Protein AF-A0A954MH70-F1 (afdb_monomer)

Sequence (125 aa):
MRRIAILAACTLICCGIGDPGVLAQDEAPSATAKETEARRGPLPFYYGKLGMSDEQREAAYDVMDAYDTKIEALKQQMKALMQEREEKLKATLTPGQKLRLQELLEAARKKAGASKEAGSTDEAN

Mean predicted aligned error: 16.29 Å

Structure (mmCIF, N/CA/C/O backbone):
data_AF-A0A954MH70-F1
#
_entry.id   AF-A0A954MH70-F1
#
loop_
_atom_site.group_PDB
_atom_site.id
_atom_site.type_symbol
_atom_site.label_atom_id
_atom_site.label_alt_id
_atom_site.label_comp_id
_atom_site.label_asym_id
_atom_site.label_entity_id
_atom_site.label_seq_id
_atom_site.pdbx_PDB_ins_code
_atom_site.Cartn_x
_atom_site.Cartn_y
_atom_site.Cartn_z
_atom_site.occupancy
_atom_site.B_iso_or_equiv
_atom_site.auth_seq_id
_atom_site.auth_comp_id
_atom_site.auth_asym_id
_atom_site.auth_atom_id
_atom_site.pdbx_PDB_model_num
ATOM 1 N N . MET A 1 1 ? 22.060 36.211 -12.287 1.00 48.62 1 MET A N 1
ATOM 2 C CA . MET A 1 1 ? 21.381 34.987 -11.809 1.00 48.62 1 MET A CA 1
ATOM 3 C C . MET A 1 1 ? 21.295 35.030 -10.289 1.00 48.62 1 MET A C 1
ATOM 5 O O . MET A 1 1 ? 22.300 35.344 -9.667 1.00 48.62 1 MET A O 1
ATOM 9 N N . ARG A 1 2 ? 20.109 34.692 -9.753 1.00 60.38 2 ARG A N 1
ATOM 10 C CA . ARG A 1 2 ? 19.669 34.634 -8.336 1.00 60.38 2 ARG A CA 1
ATOM 11 C C . ARG A 1 2 ? 19.570 35.964 -7.555 1.00 60.38 2 ARG A C 1
ATOM 13 O O . ARG A 1 2 ? 20.596 36.589 -7.317 1.00 60.38 2 ARG A O 1
ATOM 20 N N . ARG A 1 3 ? 18.336 36.265 -7.081 1.00 43.62 3 ARG A N 1
ATOM 21 C CA . ARG A 1 3 ? 17.870 36.974 -5.841 1.00 43.62 3 ARG A CA 1
ATOM 22 C C . ARG A 1 3 ? 16.605 37.817 -6.144 1.00 43.62 3 ARG A C 1
ATOM 24 O O . ARG A 1 3 ? 16.673 38.691 -6.991 1.00 43.62 3 ARG A O 1
ATOM 31 N N . ILE A 1 4 ? 15.404 37.355 -5.765 1.00 55.31 4 ILE A N 1
ATOM 32 C CA . ILE A 1 4 ? 14.598 37.720 -4.566 1.00 55.31 4 ILE A CA 1
ATOM 33 C C . ILE A 1 4 ? 14.172 39.205 -4.525 1.00 55.31 4 ILE A C 1
ATOM 35 O O . ILE A 1 4 ? 15.026 40.056 -4.320 1.00 55.31 4 ILE A O 1
ATOM 39 N N . ALA A 1 5 ? 12.858 39.464 -4.621 1.00 44.53 5 ALA A N 1
ATOM 40 C CA . ALA A 1 5 ? 12.096 40.604 -4.057 1.00 44.53 5 ALA A CA 1
ATOM 41 C C . ALA A 1 5 ? 10.596 40.325 -4.342 1.00 44.53 5 ALA A C 1
ATOM 43 O O . ALA A 1 5 ? 10.250 40.105 -5.496 1.00 44.53 5 ALA A O 1
ATOM 44 N N . ILE A 1 6 ? 9.702 40.005 -3.398 1.00 45.75 6 ILE A N 1
ATOM 45 C CA . ILE A 1 6 ? 9.121 40.778 -2.281 1.00 45.75 6 ILE A CA 1
ATOM 46 C C . ILE A 1 6 ? 8.363 42.046 -2.726 1.00 45.75 6 ILE A C 1
ATOM 48 O O . ILE A 1 6 ? 8.981 43.007 -3.160 1.00 45.75 6 ILE A O 1
ATOM 52 N N . LEU A 1 7 ? 7.038 41.984 -2.503 1.00 43.91 7 LEU A N 1
ATOM 53 C CA . LEU A 1 7 ? 6.029 43.033 -2.256 1.00 43.91 7 LEU A CA 1
ATOM 54 C C . LEU A 1 7 ? 5.928 44.249 -3.196 1.00 43.91 7 LEU A C 1
ATOM 56 O O . LEU A 1 7 ? 6.831 45.072 -3.250 1.00 43.91 7 LEU A O 1
ATOM 60 N N . ALA A 1 8 ? 4.711 44.492 -3.699 1.00 47.00 8 ALA A N 1
ATOM 61 C CA . ALA A 1 8 ? 4.104 45.829 -3.677 1.00 47.00 8 ALA A CA 1
ATOM 62 C C . ALA A 1 8 ? 2.579 45.736 -3.864 1.00 47.00 8 ALA A C 1
ATOM 64 O O . ALA A 1 8 ? 2.078 45.481 -4.956 1.00 47.00 8 ALA A O 1
ATOM 65 N N . ALA A 1 9 ? 1.849 45.943 -2.771 1.00 47.94 9 ALA A N 1
ATOM 66 C CA . ALA A 1 9 ? 0.447 46.324 -2.794 1.00 47.94 9 ALA A CA 1
ATOM 67 C C . ALA A 1 9 ? 0.338 47.798 -3.223 1.00 47.94 9 ALA A C 1
ATOM 69 O O . ALA A 1 9 ? 1.048 48.639 -2.674 1.00 47.94 9 ALA A O 1
ATOM 70 N N . CYS A 1 10 ? -0.570 48.116 -4.148 1.00 40.78 10 CYS A N 1
ATOM 71 C CA . CYS A 1 10 ? -1.037 49.481 -4.388 1.00 40.78 10 CYS A CA 1
ATOM 72 C C . CYS A 1 10 ? -2.555 49.509 -4.227 1.00 40.78 10 CYS A C 1
ATOM 74 O O . CYS A 1 10 ? -3.307 48.936 -5.012 1.00 40.78 10 CYS A O 1
ATOM 76 N N . THR A 1 11 ? -2.969 50.157 -3.151 1.00 41.44 11 THR A N 1
ATOM 77 C CA . THR A 1 11 ? -4.333 50.463 -2.753 1.00 41.44 11 THR A CA 1
ATOM 78 C C . THR A 1 11 ? -4.841 51.758 -3.395 1.00 41.44 11 THR A C 1
ATOM 80 O O . THR A 1 11 ? -4.106 52.735 -3.490 1.00 41.44 11 THR A O 1
ATOM 83 N N . LEU A 1 12 ? -6.161 51.761 -3.620 1.00 47.84 12 LEU A N 1
ATOM 84 C CA . LEU A 1 12 ? -7.125 52.854 -3.402 1.00 47.84 12 LEU A CA 1
ATOM 85 C C . LEU A 1 12 ? -7.389 53.937 -4.475 1.00 47.84 12 LEU A C 1
ATOM 87 O O . LEU A 1 12 ? -6.471 54.501 -5.056 1.00 47.84 12 LEU A O 1
ATOM 91 N N . ILE A 1 13 ? -8.693 54.299 -4.521 1.00 53.12 13 ILE A N 1
ATOM 92 C CA . ILE A 1 13 ? -9.388 55.536 -4.978 1.00 53.12 13 ILE A CA 1
ATOM 93 C C . ILE A 1 13 ? -10.262 55.332 -6.233 1.00 53.12 13 ILE A C 1
ATOM 95 O O . ILE A 1 13 ? -9.751 54.904 -7.256 1.00 53.12 13 ILE A O 1
ATOM 99 N N . CYS A 1 14 ? -11.531 55.752 -6.340 1.00 35.72 14 CYS A N 1
ATOM 100 C CA . CYS A 1 14 ? -12.708 55.940 -5.471 1.00 35.72 14 CYS A CA 1
ATOM 101 C C . CYS A 1 14 ? -13.861 56.412 -6.402 1.00 35.72 14 CYS A C 1
ATOM 103 O O . CYS A 1 14 ? -13.607 57.153 -7.346 1.00 35.72 14 CYS A O 1
ATOM 105 N N . CYS A 1 15 ? -15.104 56.074 -6.035 1.00 40.84 15 CYS A N 1
ATOM 106 C CA . CYS A 1 15 ? -16.368 56.800 -6.288 1.00 40.84 15 CYS A CA 1
ATOM 107 C C . CYS A 1 15 ? -17.048 56.838 -7.682 1.00 40.84 15 CYS A C 1
ATOM 109 O O . CYS A 1 15 ? -16.655 57.573 -8.580 1.00 40.84 15 CYS A O 1
ATOM 111 N N . GLY A 1 16 ? -18.239 56.223 -7.726 1.00 39.88 16 GLY A N 1
ATOM 112 C CA . GLY A 1 16 ? -19.472 56.717 -8.371 1.00 39.88 16 GLY A CA 1
ATOM 113 C C . GLY A 1 16 ? -20.663 55.999 -7.703 1.00 39.88 16 GLY A C 1
ATOM 114 O O . GLY A 1 16 ? -20.698 54.776 -7.737 1.00 39.88 16 GLY A O 1
ATOM 115 N N . ILE A 1 17 ? -21.424 56.624 -6.786 1.00 52.72 17 ILE A N 1
ATOM 116 C CA . ILE A 1 17 ? -22.740 57.284 -7.003 1.00 52.72 17 ILE A CA 1
ATOM 117 C C . ILE A 1 17 ? -23.617 56.448 -7.958 1.00 52.72 17 ILE A C 1
ATOM 119 O O . ILE A 1 17 ? -23.252 56.332 -9.117 1.00 52.72 17 ILE A O 1
ATOM 123 N N . GLY A 1 18 ? -24.763 55.851 -7.630 1.00 41.03 18 GLY A N 1
ATOM 124 C CA . GLY A 1 18 ? -25.661 55.845 -6.476 1.00 41.03 18 GLY A CA 1
ATOM 125 C C . GLY A 1 18 ? -27.067 55.541 -7.025 1.00 41.03 18 GLY A C 1
ATOM 126 O O . GLY A 1 18 ? -27.457 56.184 -7.988 1.00 41.03 18 GLY A O 1
ATOM 127 N N . ASP A 1 19 ? -27.809 54.594 -6.443 1.00 43.81 19 ASP A N 1
ATOM 128 C CA . ASP A 1 19 ? -29.257 54.435 -6.670 1.00 43.81 19 ASP A CA 1
ATOM 129 C C . ASP A 1 19 ? -29.917 53.829 -5.412 1.00 43.81 19 ASP A C 1
ATOM 131 O O . ASP A 1 19 ? -29.509 52.748 -4.971 1.00 43.81 19 ASP A O 1
ATOM 135 N N . PRO A 1 20 ? -30.901 54.507 -4.787 1.00 53.41 20 PRO A N 1
ATOM 136 C CA . PRO A 1 20 ? -31.677 53.982 -3.673 1.00 53.41 20 PRO A CA 1
ATOM 137 C C . PRO A 1 20 ? -32.978 53.365 -4.207 1.00 53.41 20 PRO A C 1
ATOM 139 O O . PRO A 1 20 ? -33.895 54.074 -4.613 1.00 53.41 20 PRO A O 1
ATOM 142 N N . GLY A 1 21 ? -33.078 52.036 -4.199 1.00 41.00 21 GLY A N 1
ATOM 143 C CA . GLY A 1 21 ? -34.232 51.327 -4.754 1.00 41.00 21 GLY A CA 1
ATOM 144 C C . GLY A 1 21 ? -34.517 50.018 -4.034 1.00 41.00 21 GLY A C 1
ATOM 145 O O . GLY A 1 21 ? -33.989 48.975 -4.391 1.00 41.00 21 GLY A O 1
ATOM 146 N N . VAL A 1 22 ? -35.353 50.121 -3.003 1.00 47.81 22 VAL A N 1
ATOM 147 C CA . VAL A 1 22 ? -36.247 49.097 -2.439 1.00 47.81 22 VAL A CA 1
ATOM 148 C C . VAL A 1 22 ? -36.531 47.904 -3.376 1.00 47.81 22 VAL A C 1
ATOM 150 O O . VAL A 1 22 ? -37.075 48.099 -4.457 1.00 47.81 22 VAL A O 1
ATOM 153 N N . LEU A 1 23 ? -36.215 46.679 -2.925 1.00 39.53 23 LEU A N 1
ATOM 154 C CA . LEU A 1 23 ? -37.107 45.504 -2.803 1.00 39.53 23 LEU A CA 1
ATOM 155 C C . LEU A 1 23 ? -36.305 44.208 -2.561 1.00 39.53 23 LEU A C 1
ATOM 157 O O . LEU A 1 23 ? -35.211 44.032 -3.079 1.00 39.53 23 LEU A O 1
ATOM 161 N N . ALA A 1 24 ? -36.943 43.290 -1.831 1.00 41.72 24 ALA A N 1
ATOM 162 C CA . ALA A 1 24 ? -36.633 41.863 -1.726 1.00 41.72 24 ALA A CA 1
ATOM 163 C C . ALA A 1 24 ? -35.381 41.476 -0.918 1.00 41.72 24 ALA A C 1
ATOM 165 O O . ALA A 1 24 ? -34.319 41.138 -1.433 1.00 41.72 24 ALA A O 1
ATOM 166 N N . GLN A 1 25 ? -35.594 41.409 0.395 1.00 43.78 25 GLN A N 1
ATOM 167 C CA . GLN A 1 25 ? -34.991 40.390 1.245 1.00 43.78 25 GLN A CA 1
ATOM 168 C C . GLN A 1 25 ? -35.501 39.020 0.757 1.00 43.78 25 GLN A C 1
ATOM 170 O O . GLN A 1 25 ? -36.514 38.522 1.237 1.00 43.78 25 GLN A O 1
ATOM 175 N N . ASP A 1 26 ? -34.853 38.469 -0.269 1.00 38.97 26 ASP A N 1
ATOM 176 C CA . ASP A 1 26 ? -35.000 37.062 -0.626 1.00 38.97 26 ASP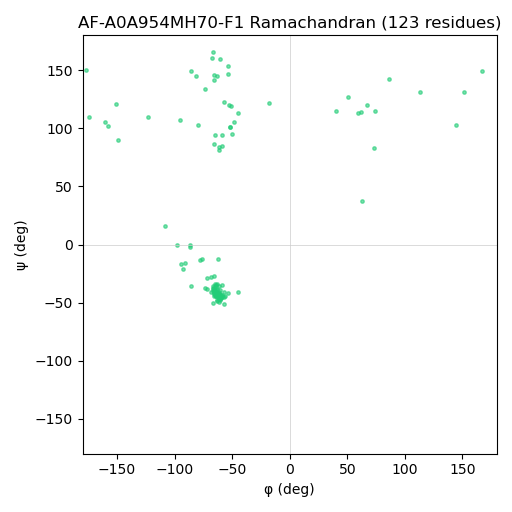 A CA 1
ATOM 177 C C . ASP A 1 26 ? -34.114 36.295 0.358 1.00 38.97 26 ASP A C 1
ATOM 179 O O . ASP A 1 26 ? -32.881 36.358 0.301 1.00 38.97 26 ASP A O 1
ATOM 183 N N . GLU A 1 27 ? -34.754 35.678 1.354 1.00 45.69 27 GLU A N 1
ATOM 184 C CA . GLU A 1 27 ? -34.141 34.607 2.123 1.00 45.69 27 GLU A CA 1
ATOM 185 C C . GLU A 1 27 ? -33.617 33.581 1.124 1.00 45.69 27 GLU A C 1
ATOM 187 O O . GLU A 1 27 ? -34.371 32.772 0.584 1.00 45.69 27 GLU A O 1
ATOM 192 N N . ALA A 1 28 ? -32.305 33.618 0.885 1.00 40.59 28 ALA A N 1
ATOM 193 C CA . ALA A 1 28 ? -31.618 32.506 0.270 1.00 40.59 28 ALA A CA 1
ATOM 194 C C . ALA A 1 28 ? -32.009 31.263 1.082 1.00 40.59 28 ALA A C 1
ATOM 196 O O . ALA A 1 28 ? -31.764 31.240 2.296 1.00 40.59 28 ALA A O 1
ATOM 197 N N . PRO A 1 29 ? -32.654 30.261 0.461 1.00 40.19 29 PRO A N 1
ATOM 198 C CA . PRO A 1 29 ? -33.077 29.081 1.177 1.00 40.19 29 PRO A CA 1
ATOM 199 C C . PRO A 1 29 ? -31.828 28.493 1.813 1.00 40.19 29 PRO A C 1
ATOM 201 O O . PRO A 1 29 ? -30.844 28.211 1.124 1.00 40.19 29 PRO A O 1
ATOM 204 N N . SER A 1 30 ? -31.876 28.363 3.140 1.00 41.72 30 SER A N 1
ATOM 205 C CA . SER A 1 30 ? -30.968 27.534 3.914 1.00 41.72 30 SER A CA 1
ATOM 206 C C . SER A 1 30 ? -30.963 26.170 3.243 1.00 41.72 30 SER A C 1
ATOM 208 O O . SER A 1 30 ? -31.859 25.347 3.443 1.00 41.72 30 SER A O 1
ATOM 210 N N . ALA A 1 31 ? -29.985 25.971 2.361 1.00 40.31 31 ALA A N 1
ATOM 211 C CA . ALA A 1 31 ? -29.655 24.688 1.805 1.00 40.31 31 ALA A CA 1
ATOM 212 C C . ALA A 1 31 ? -29.152 23.890 2.998 1.00 40.31 31 ALA A C 1
ATOM 214 O O . ALA A 1 31 ? -27.965 23.863 3.314 1.00 40.31 31 ALA A O 1
ATOM 215 N N . THR A 1 32 ? -30.100 23.265 3.693 1.00 43.59 32 THR A N 1
ATOM 216 C CA . THR A 1 32 ? -29.848 22.087 4.495 1.00 43.59 32 THR A CA 1
ATOM 217 C C . THR A 1 32 ? -29.363 21.057 3.487 1.00 43.59 32 THR A C 1
ATOM 219 O O . THR A 1 32 ? -30.135 20.274 2.933 1.00 43.59 32 THR A O 1
ATOM 222 N N . ALA A 1 33 ? -28.075 21.144 3.155 1.00 41.47 33 ALA A N 1
ATOM 223 C CA . ALA A 1 33 ? -27.350 20.076 2.526 1.00 41.47 33 ALA A CA 1
ATOM 224 C C . ALA A 1 33 ? -27.472 18.927 3.519 1.00 41.47 33 ALA A C 1
ATOM 226 O O . ALA A 1 33 ? -26.736 18.832 4.495 1.00 41.47 33 ALA A O 1
ATOM 227 N N . LYS A 1 34 ? -28.470 18.070 3.296 1.00 45.50 34 LYS A N 1
ATOM 228 C CA . LYS A 1 34 ? -28.340 16.664 3.630 1.00 45.50 34 LYS A CA 1
ATOM 229 C C . LYS A 1 34 ? -27.136 16.207 2.823 1.00 45.50 34 LYS A C 1
ATOM 231 O O . LYS A 1 34 ? -27.278 15.766 1.682 1.00 45.50 34 LYS A O 1
ATOM 236 N N . GLU A 1 35 ? -25.949 16.419 3.392 1.00 46.47 35 GLU A N 1
ATOM 237 C CA . GLU A 1 35 ? -24.778 15.641 3.052 1.00 46.47 35 GLU A CA 1
ATOM 238 C C . GLU A 1 35 ? -25.283 14.214 3.026 1.00 46.47 35 GLU A C 1
ATOM 240 O O . GLU A 1 35 ? -25.833 13.687 3.995 1.00 46.47 35 GLU A O 1
ATOM 245 N N . THR A 1 36 ? -25.267 13.653 1.828 1.00 45.00 36 THR A N 1
ATOM 246 C CA . THR A 1 36 ? -25.537 12.245 1.658 1.00 45.00 36 THR A CA 1
ATOM 247 C C . THR A 1 36 ? -24.371 11.603 2.374 1.00 45.00 36 THR A C 1
ATOM 249 O O . THR A 1 36 ? -23.288 11.572 1.796 1.00 45.00 36 THR A O 1
ATOM 252 N N . GLU A 1 37 ? -24.554 11.255 3.654 1.00 56.06 37 GLU A N 1
ATOM 253 C CA . GLU A 1 37 ? -23.521 10.638 4.475 1.00 56.06 37 GLU A CA 1
ATOM 254 C C . GLU A 1 37 ? -22.947 9.507 3.636 1.00 56.06 37 GLU A C 1
ATOM 256 O O . GLU A 1 37 ? -23.621 8.503 3.364 1.00 56.06 37 GLU A O 1
ATOM 261 N N . ALA A 1 38 ? -21.737 9.723 3.112 1.00 59.25 38 ALA A N 1
ATOM 262 C CA . ALA A 1 38 ? -21.004 8.681 2.434 1.00 59.25 38 ALA A CA 1
ATOM 263 C C . ALA A 1 38 ? -20.998 7.532 3.430 1.00 59.25 38 ALA A C 1
ATOM 265 O O . ALA A 1 38 ? -20.592 7.744 4.571 1.00 59.25 38 ALA A O 1
ATOM 266 N N . ARG A 1 39 ? -21.565 6.376 3.056 1.00 59.00 39 ARG A N 1
ATOM 267 C CA . ARG A 1 39 ? -21.712 5.240 3.974 1.00 59.00 39 ARG A CA 1
ATOM 268 C C . ARG A 1 39 ? -20.348 4.959 4.600 1.00 59.00 39 ARG A C 1
ATOM 270 O O . ARG A 1 39 ? -19.496 4.356 3.948 1.00 59.00 39 ARG A O 1
ATOM 277 N N . ARG A 1 40 ? -20.151 5.418 5.838 1.00 76.38 40 ARG A N 1
ATOM 278 C CA . ARG A 1 40 ? -18.908 5.224 6.575 1.00 76.38 40 ARG A CA 1
ATOM 279 C C . ARG A 1 40 ? -18.761 3.732 6.850 1.00 76.38 40 ARG A C 1
ATOM 281 O O . ARG A 1 40 ? -19.751 3.030 7.082 1.00 76.38 40 ARG A O 1
ATOM 288 N N . GLY A 1 41 ? -17.532 3.233 6.758 1.00 82.44 41 GLY A N 1
ATOM 289 C CA . GLY A 1 41 ? -17.230 1.849 7.110 1.00 82.44 41 GLY A CA 1
ATOM 290 C C . GLY A 1 41 ? -17.557 1.571 8.583 1.00 82.44 41 GLY A C 1
ATOM 291 O O . GLY A 1 41 ? -17.652 2.504 9.381 1.00 82.44 41 GLY A O 1
ATOM 292 N N . PRO A 1 42 ? -17.743 0.302 8.981 1.00 89.31 42 PRO A N 1
ATOM 293 C CA . PRO A 1 42 ? -17.936 -0.019 10.387 1.00 89.31 42 PRO A CA 1
ATOM 294 C C . PRO A 1 42 ? -16.681 0.343 11.190 1.00 89.31 42 PRO A C 1
ATOM 296 O O . PRO A 1 42 ? -15.558 0.153 10.718 1.00 89.31 42 PRO A O 1
ATOM 299 N N . LEU A 1 43 ? -16.870 0.794 12.433 1.00 91.06 43 LEU A N 1
ATOM 300 C CA . LEU A 1 43 ? -15.766 0.924 13.385 1.00 91.06 43 LEU A CA 1
ATOM 301 C C . LEU A 1 43 ? -15.003 -0.408 13.521 1.00 91.06 43 LEU A C 1
ATOM 303 O O . LEU A 1 43 ? -15.598 -1.482 13.361 1.00 91.06 43 LEU A O 1
ATOM 307 N N . PRO A 1 44 ? -13.708 -0.371 13.887 1.00 92.50 44 PRO A N 1
ATOM 308 C CA . PRO A 1 44 ? -12.938 -1.580 14.127 1.00 92.50 44 PRO A CA 1
ATOM 309 C C . PRO A 1 44 ? -13.625 -2.497 15.145 1.00 92.50 44 PRO A C 1
ATOM 311 O O . PRO A 1 44 ? -14.268 -2.041 16.090 1.00 92.50 44 PRO A O 1
ATOM 314 N N . PHE A 1 45 ? -13.453 -3.806 14.961 1.00 92.12 45 PHE A N 1
ATOM 315 C CA . PHE A 1 45 ? -14.303 -4.857 15.536 1.00 92.12 45 PHE A CA 1
ATOM 316 C C . PHE A 1 45 ? -14.675 -4.703 17.025 1.00 92.12 45 PHE A C 1
ATOM 318 O O . PHE A 1 45 ? -15.814 -4.967 17.411 1.00 92.12 45 PHE A O 1
ATOM 325 N N . TYR A 1 46 ? -13.738 -4.280 17.876 1.00 95.19 46 TYR A N 1
ATOM 326 C CA . TYR A 1 46 ? -13.981 -4.124 19.315 1.00 95.19 46 TYR A CA 1
ATOM 327 C C . TYR A 1 46 ? -14.382 -2.708 19.741 1.00 95.19 46 TYR A C 1
ATOM 329 O O . TYR A 1 46 ? -14.945 -2.552 20.821 1.00 95.19 46 TYR A O 1
ATOM 337 N N . TYR A 1 47 ? -14.154 -1.688 18.910 1.00 93.12 47 TYR A N 1
ATOM 338 C CA . TYR A 1 47 ? -14.421 -0.291 19.266 1.00 93.12 47 TYR A CA 1
ATOM 339 C C . TYR A 1 47 ? -15.916 -0.053 19.494 1.00 93.12 47 TYR A C 1
ATOM 341 O O . TYR A 1 47 ? -16.296 0.596 20.464 1.00 93.12 47 TYR A O 1
ATOM 349 N N . GLY A 1 48 ? -16.781 -0.687 18.696 1.00 87.62 48 GLY A N 1
ATOM 350 C CA . GLY A 1 48 ? -18.235 -0.609 18.878 1.00 87.62 48 GLY A CA 1
ATOM 351 C C . GLY A 1 48 ? -18.755 -1.170 20.211 1.00 87.62 48 GLY A C 1
ATOM 352 O O . GLY A 1 48 ? -19.905 -0.929 20.560 1.00 87.62 48 GLY A O 1
ATOM 353 N N . LYS A 1 49 ? -17.933 -1.903 20.976 1.00 93.00 49 LYS A N 1
ATOM 354 C CA . LYS A 1 49 ? -18.318 -2.511 22.262 1.00 93.00 49 LYS A CA 1
ATOM 355 C C . LYS A 1 49 ? -17.895 -1.688 23.483 1.00 93.00 49 LYS A C 1
ATOM 357 O O . LYS A 1 49 ? -18.159 -2.107 24.603 1.00 93.00 49 LYS A O 1
ATOM 362 N N . LEU A 1 50 ? -17.236 -0.545 23.283 1.00 95.69 50 LEU A N 1
ATOM 363 C CA . LEU A 1 50 ? -16.654 0.250 24.371 1.00 95.69 50 LEU A CA 1
ATOM 364 C C . LEU A 1 50 ? -17.627 1.252 25.010 1.00 9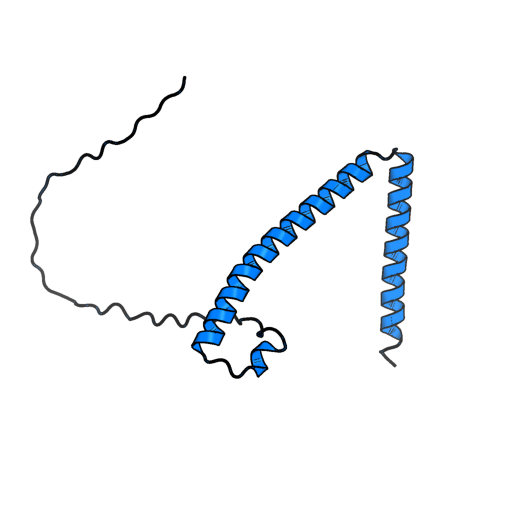5.69 50 LEU A C 1
ATOM 366 O O . LEU A 1 50 ? -17.240 1.942 25.946 1.00 95.69 50 LEU A O 1
ATOM 370 N N . GLY A 1 51 ? -18.870 1.347 24.522 1.00 92.94 51 GLY A N 1
ATOM 371 C CA . GLY A 1 51 ? -19.842 2.316 25.041 1.00 92.94 51 GLY A CA 1
ATOM 372 C C . GLY A 1 51 ? -19.403 3.769 24.832 1.00 92.94 51 GLY A C 1
ATOM 373 O O . GLY A 1 51 ? -19.586 4.596 25.718 1.00 92.94 51 GLY A O 1
ATOM 374 N N . MET A 1 52 ? -18.775 4.057 23.688 1.00 94.62 52 MET A N 1
ATOM 375 C CA . MET A 1 52 ? -18.298 5.399 23.340 1.00 94.62 52 MET A CA 1
ATOM 376 C C . MET A 1 52 ? -19.466 6.374 23.165 1.00 94.62 52 MET A C 1
ATOM 378 O O . MET A 1 52 ? -20.516 5.985 22.648 1.00 94.62 52 MET A O 1
ATOM 382 N N . SER A 1 53 ? -19.258 7.638 23.543 1.00 96.50 53 SER A N 1
ATOM 383 C CA . SER A 1 53 ? -20.207 8.711 23.228 1.00 96.50 53 SER A CA 1
ATOM 384 C C . SER A 1 53 ? -20.267 8.972 21.720 1.00 96.50 53 SER A C 1
ATOM 386 O O . SER A 1 53 ? -19.392 8.537 20.961 1.00 96.50 53 SER A O 1
ATOM 388 N N . ASP A 1 54 ? -21.288 9.697 21.269 1.00 93.88 54 ASP A N 1
ATOM 389 C CA . ASP A 1 54 ? -21.426 10.034 19.852 1.00 93.88 54 ASP A CA 1
ATOM 390 C C . ASP A 1 54 ? -20.287 10.944 19.372 1.00 93.88 54 ASP A C 1
ATOM 392 O O . ASP A 1 54 ? -19.752 10.728 18.287 1.00 93.88 54 ASP A O 1
ATOM 396 N N . GLU A 1 55 ? -19.812 11.866 20.212 1.00 95.06 55 GLU A N 1
ATOM 397 C CA . GLU A 1 55 ? -18.658 12.718 19.899 1.00 95.06 55 GLU A CA 1
ATOM 398 C C . GLU A 1 55 ? -17.366 11.901 19.768 1.00 95.06 55 GLU A C 1
ATOM 400 O O . GLU A 1 55 ? -16.554 12.144 18.876 1.00 95.06 55 GLU A O 1
ATOM 405 N N . GLN A 1 56 ? -17.169 10.902 20.635 1.00 96.25 56 GLN A N 1
ATOM 406 C CA . GLN A 1 56 ? -16.017 9.999 20.549 1.00 96.25 56 GLN A CA 1
ATOM 407 C C . GLN A 1 56 ? -16.070 9.130 19.292 1.00 96.25 56 GLN A C 1
ATOM 409 O O . GLN A 1 56 ? -15.034 8.866 18.681 1.00 96.25 56 GLN A O 1
ATOM 414 N N . ARG A 1 57 ? -17.267 8.676 18.904 1.00 94.12 57 ARG A N 1
ATOM 415 C CA . ARG A 1 57 ? -17.468 7.920 17.666 1.00 94.12 57 ARG A CA 1
ATOM 416 C C . ARG A 1 57 ? -17.176 8.769 16.438 1.00 94.12 57 ARG A C 1
ATOM 418 O O . AR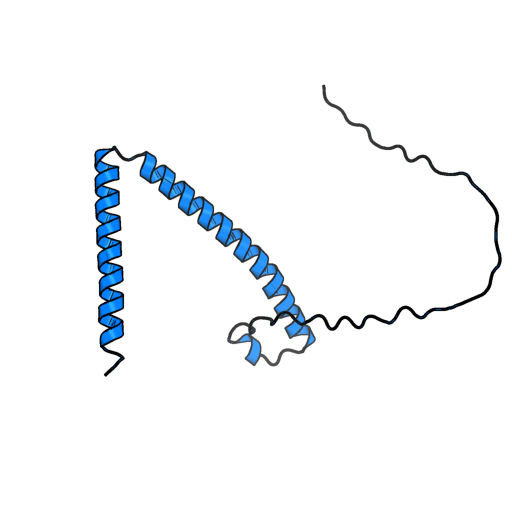G A 1 57 ? -16.518 8.270 15.532 1.00 94.12 57 ARG A O 1
ATOM 425 N N . GLU A 1 58 ? -17.637 10.015 16.418 1.00 94.12 58 GLU A N 1
ATOM 426 C CA . GLU A 1 58 ? -17.370 10.937 15.314 1.00 94.12 58 GLU A CA 1
ATOM 427 C C . GLU A 1 58 ? -15.869 11.181 15.164 1.00 94.12 58 GLU A C 1
ATOM 429 O O . GLU A 1 58 ? -15.304 10.925 14.105 1.00 94.12 58 GLU A O 1
ATOM 434 N N . ALA A 1 59 ? -15.190 11.503 16.269 1.00 95.31 59 ALA A N 1
ATOM 435 C CA . ALA A 1 59 ? -13.740 11.665 16.274 1.00 95.31 59 ALA A CA 1
ATOM 436 C C . ALA A 1 59 ? -12.996 10.389 15.827 1.00 95.31 59 ALA A C 1
ATOM 438 O O . ALA A 1 59 ? -11.952 10.469 15.180 1.00 95.31 59 ALA A O 1
ATOM 439 N N . ALA A 1 60 ? -13.509 9.198 16.157 1.00 94.62 60 ALA A N 1
ATOM 440 C CA . ALA A 1 60 ? -12.930 7.941 15.690 1.00 94.62 60 ALA A CA 1
ATOM 441 C C . ALA A 1 60 ? -13.070 7.770 14.168 1.00 94.62 60 ALA A C 1
ATOM 443 O O . ALA A 1 60 ? -12.117 7.319 13.529 1.00 94.62 60 ALA A O 1
ATOM 444 N N . TYR A 1 61 ? -14.211 8.147 13.587 1.00 94.31 61 TYR A N 1
ATOM 445 C CA . TYR A 1 61 ? -14.399 8.129 12.136 1.00 94.31 61 TYR A CA 1
ATOM 446 C C . TYR A 1 61 ? -13.500 9.142 11.425 1.00 94.31 61 TYR A C 1
ATOM 448 O O . TYR A 1 61 ? -12.842 8.766 10.460 1.00 94.31 61 TYR A O 1
ATOM 456 N N . ASP A 1 62 ? -13.363 10.361 11.950 1.00 94.62 62 ASP A N 1
ATOM 457 C CA . ASP A 1 62 ? -12.446 11.364 11.390 1.00 94.62 62 ASP A CA 1
ATOM 458 C C . ASP A 1 62 ? -11.001 10.848 11.340 1.00 94.62 62 ASP A C 1
ATOM 460 O O . ASP A 1 62 ? -10.270 11.046 10.364 1.00 94.62 62 ASP A O 1
ATOM 464 N N . VAL A 1 63 ? -10.579 10.144 12.396 1.00 95.31 63 VAL A N 1
ATOM 465 C CA . VAL A 1 63 ? -9.271 9.485 12.438 1.00 9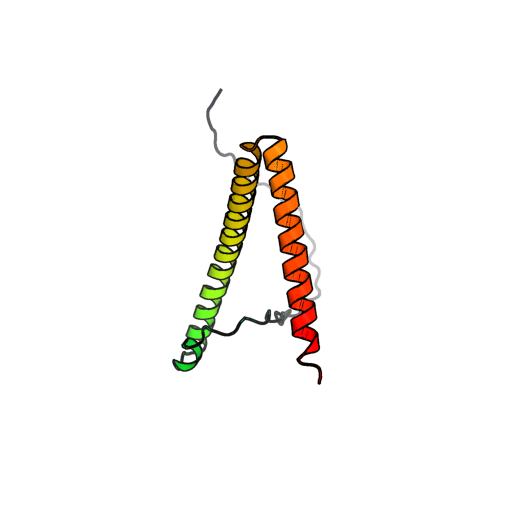5.31 63 VAL A CA 1
ATOM 466 C C . VAL A 1 63 ? -9.183 8.403 11.362 1.00 95.31 63 VAL A C 1
ATOM 468 O O . VAL A 1 63 ? -8.187 8.366 10.639 1.00 95.31 63 VAL A O 1
ATOM 471 N N . MET A 1 64 ? -10.190 7.536 11.233 1.00 94.12 64 MET A N 1
ATOM 472 C CA . MET A 1 64 ? -10.205 6.490 10.205 1.00 94.12 64 MET A CA 1
ATOM 473 C C . MET A 1 64 ? -10.079 7.084 8.801 1.00 94.12 64 MET A C 1
ATOM 475 O O . MET A 1 64 ? -9.149 6.717 8.089 1.00 94.12 64 MET A O 1
ATOM 479 N N . ASP A 1 65 ? -10.902 8.067 8.446 1.00 92.56 65 ASP A N 1
ATOM 480 C CA . ASP A 1 65 ? -10.912 8.680 7.113 1.00 92.56 65 ASP A CA 1
ATOM 481 C C . ASP A 1 65 ? -9.570 9.359 6.784 1.00 92.56 65 ASP A C 1
ATOM 483 O O . ASP A 1 65 ? -9.003 9.210 5.687 1.00 92.56 65 ASP A O 1
ATOM 487 N N . ALA A 1 66 ? -9.001 10.065 7.767 1.00 92.50 66 ALA A N 1
ATOM 488 C CA . ALA A 1 66 ? -7.704 10.714 7.627 1.00 92.50 66 ALA A CA 1
ATOM 489 C C . ALA A 1 66 ? -6.562 9.709 7.407 1.00 92.50 66 ALA A C 1
ATOM 491 O O . ALA A 1 66 ? -5.591 10.020 6.704 1.00 92.50 66 ALA A O 1
ATOM 492 N N . TYR A 1 67 ? -6.631 8.524 8.019 1.00 96.75 67 TYR A N 1
ATOM 493 C CA . TYR A 1 67 ? -5.619 7.484 7.845 1.00 96.75 67 TYR A CA 1
ATOM 494 C C . TYR A 1 67 ? -5.868 6.610 6.621 1.00 96.75 67 TYR A C 1
ATOM 496 O O . TYR A 1 67 ? -4.893 6.280 5.952 1.00 96.75 67 TYR A O 1
ATOM 504 N N . ASP A 1 68 ? -7.113 6.313 6.263 1.00 94.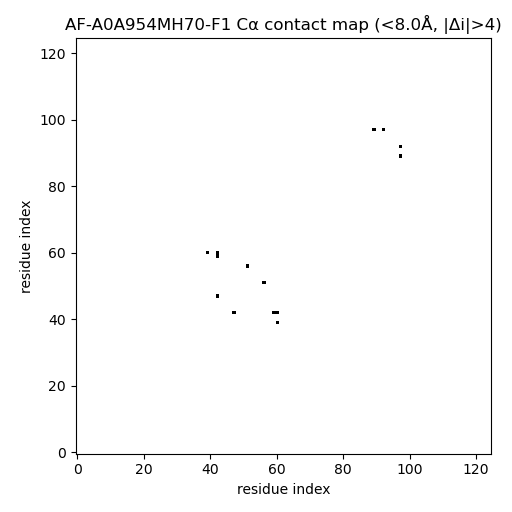06 68 ASP A N 1
ATOM 505 C CA . ASP A 1 68 ? -7.455 5.548 5.064 1.00 94.06 68 ASP A CA 1
ATOM 506 C C . ASP A 1 68 ? -6.926 6.250 3.813 1.00 94.06 68 ASP A C 1
ATOM 508 O O . ASP A 1 68 ? -6.247 5.630 2.994 1.00 94.06 68 ASP A O 1
ATOM 512 N N . THR A 1 69 ? -7.079 7.574 3.729 1.00 92.44 69 THR A N 1
ATOM 513 C CA . THR A 1 69 ? -6.499 8.376 2.639 1.00 92.44 69 THR A CA 1
ATOM 514 C C . THR A 1 69 ? -4.974 8.212 2.545 1.00 92.44 69 THR A C 1
ATOM 516 O O . THR A 1 69 ? -4.416 8.014 1.462 1.00 92.44 69 THR A O 1
ATOM 519 N N . LYS A 1 70 ? -4.272 8.261 3.685 1.00 97.06 70 LYS A N 1
ATOM 520 C CA . LYS A 1 70 ? -2.806 8.098 3.740 1.00 97.06 70 LYS A CA 1
ATOM 521 C C . LYS A 1 70 ? -2.387 6.671 3.394 1.00 97.06 70 LYS A C 1
ATOM 523 O O . LYS A 1 70 ? -1.401 6.473 2.687 1.00 97.06 70 LYS A O 1
ATOM 528 N N . ILE A 1 71 ? -3.127 5.684 3.888 1.00 97.56 71 ILE A N 1
ATOM 529 C CA . ILE A 1 71 ? -2.891 4.264 3.639 1.00 97.56 71 ILE A CA 1
ATOM 530 C C . ILE A 1 71 ? -3.071 3.960 2.153 1.00 97.56 71 ILE A C 1
ATOM 532 O O . ILE A 1 71 ? -2.219 3.288 1.576 1.00 97.56 71 ILE A O 1
ATOM 536 N N . GLU A 1 72 ? -4.116 4.476 1.508 1.00 97.19 72 GLU A N 1
ATOM 537 C CA . GLU A 1 72 ? -4.324 4.286 0.071 1.00 97.19 72 GLU A CA 1
ATOM 538 C C . GLU A 1 72 ? -3.199 4.915 -0.757 1.00 97.19 72 GLU A C 1
ATOM 540 O O . GLU A 1 72 ? -2.667 4.268 -1.664 1.00 97.19 72 GLU A O 1
ATOM 545 N N . ALA A 1 73 ? -2.741 6.116 -0.395 1.00 97.38 73 ALA A N 1
ATOM 546 C CA . ALA A 1 73 ? -1.573 6.722 -1.033 1.00 97.38 73 ALA A CA 1
ATOM 547 C C . ALA A 1 73 ? -0.310 5.847 -0.879 1.00 97.38 73 ALA A C 1
ATOM 549 O O . ALA A 1 73 ? 0.404 5.597 -1.854 1.00 97.38 73 ALA A O 1
ATOM 550 N N . LEU A 1 74 ? -0.054 5.314 0.321 1.00 98.62 74 LEU A N 1
ATOM 551 C CA . LEU A 1 74 ? 1.078 4.418 0.584 1.00 98.62 74 LEU A CA 1
ATOM 552 C C . LEU A 1 74 ? 0.963 3.090 -0.177 1.00 98.62 74 LEU A C 1
ATOM 554 O O . LEU A 1 74 ? 1.956 2.604 -0.717 1.00 98.62 74 LEU A O 1
ATOM 558 N N . LYS A 1 75 ? -0.237 2.509 -0.282 1.00 98.44 75 LYS A N 1
ATOM 559 C CA . LYS A 1 75 ? -0.482 1.298 -1.082 1.00 98.44 75 LYS A CA 1
ATOM 560 C C . LYS A 1 75 ? -0.172 1.535 -2.558 1.00 98.44 75 LYS A C 1
ATOM 562 O O . LYS A 1 75 ? 0.435 0.674 -3.195 1.00 98.44 75 LYS A O 1
ATOM 567 N N . GLN A 1 76 ? -0.545 2.693 -3.104 1.00 98.38 76 GLN A N 1
ATOM 568 C CA . GLN A 1 76 ? -0.219 3.057 -4.485 1.00 98.38 76 GLN A CA 1
ATOM 569 C C . GLN A 1 76 ? 1.293 3.195 -4.693 1.00 98.38 76 GLN A C 1
ATOM 571 O O . GLN A 1 76 ? 1.828 2.640 -5.654 1.00 98.38 76 GLN A O 1
ATOM 576 N N . GLN A 1 77 ? 1.995 3.852 -3.765 1.00 98.38 77 GLN A N 1
ATOM 577 C CA . GLN A 1 77 ? 3.459 3.946 -3.795 1.00 98.38 77 GLN A CA 1
ATOM 578 C C . GLN A 1 77 ? 4.119 2.565 -3.710 1.00 98.38 77 GLN A C 1
ATOM 580 O O . GLN A 1 77 ? 5.021 2.258 -4.489 1.00 98.38 77 GLN A O 1
ATOM 585 N N . MET A 1 78 ? 3.637 1.698 -2.816 1.00 98.56 78 MET A N 1
ATOM 586 C CA . MET A 1 78 ? 4.135 0.330 -2.684 1.00 98.56 78 MET A CA 1
ATOM 587 C C . MET A 1 78 ? 3.928 -0.464 -3.976 1.00 98.56 78 MET A C 1
ATOM 589 O O . MET A 1 78 ? 4.850 -1.129 -4.442 1.00 98.56 78 MET A O 1
ATOM 593 N N . LYS A 1 79 ? 2.745 -0.358 -4.594 1.00 98.62 79 LYS A N 1
ATOM 594 C CA . LYS A 1 79 ? 2.445 -1.003 -5.877 1.00 98.62 79 LYS A CA 1
ATOM 595 C C . LYS A 1 79 ? 3.399 -0.533 -6.976 1.00 98.62 79 LYS A C 1
ATOM 597 O O . LYS A 1 79 ? 3.931 -1.374 -7.698 1.00 98.62 79 LYS A O 1
ATOM 602 N N . ALA A 1 80 ? 3.641 0.773 -7.076 1.00 98.38 80 ALA A N 1
ATOM 603 C CA . ALA A 1 80 ? 4.564 1.337 -8.057 1.00 98.38 80 ALA A CA 1
ATOM 604 C C . ALA A 1 80 ? 5.995 0.805 -7.860 1.00 98.38 80 ALA A C 1
ATOM 606 O O . ALA A 1 80 ? 6.603 0.311 -8.806 1.00 98.38 80 ALA A O 1
ATOM 607 N N . LEU A 1 81 ? 6.498 0.799 -6.621 1.00 98.62 81 LEU A N 1
ATOM 608 C CA . LEU A 1 81 ? 7.826 0.265 -6.298 1.00 98.62 81 LEU A CA 1
ATOM 609 C C . LEU A 1 81 ? 7.946 -1.236 -6.584 1.00 98.62 81 LEU A C 1
ATOM 611 O O . LEU A 1 81 ? 8.984 -1.704 -7.052 1.00 98.62 81 LEU A O 1
ATOM 615 N N . MET A 1 82 ? 6.894 -2.011 -6.312 1.00 98.44 82 MET A N 1
ATOM 616 C CA . MET A 1 82 ? 6.871 -3.439 -6.630 1.00 98.44 82 MET A CA 1
ATOM 617 C C . MET A 1 82 ? 6.952 -3.683 -8.139 1.00 98.44 82 MET A C 1
ATOM 619 O O . MET A 1 82 ? 7.726 -4.543 -8.560 1.00 98.44 82 MET A O 1
ATOM 623 N N . GLN A 1 83 ? 6.204 -2.916 -8.939 1.00 98.38 83 GLN A N 1
ATOM 624 C CA . GLN A 1 83 ? 6.246 -2.985 -10.403 1.00 98.38 83 GLN A CA 1
ATOM 625 C C . GLN A 1 83 ? 7.627 -2.596 -10.938 1.00 98.38 83 GLN A C 1
ATOM 627 O O . GLN A 1 83 ? 8.229 -3.356 -11.693 1.00 98.38 83 GLN A O 1
ATOM 632 N N . GLU A 1 84 ? 8.180 -1.477 -10.468 1.00 98.44 84 GLU A N 1
ATOM 633 C CA . GLU A 1 84 ? 9.513 -1.015 -10.857 1.00 98.44 84 GLU A CA 1
ATOM 634 C C . GLU A 1 84 ? 10.593 -2.054 -10.519 1.00 98.44 84 GLU A C 1
ATOM 636 O O . GLU A 1 84 ? 11.464 -2.363 -11.336 1.00 98.44 84 GLU A O 1
ATOM 641 N N . ARG A 1 85 ? 10.533 -2.647 -9.319 1.00 98.62 85 ARG A N 1
ATOM 642 C CA . ARG A 1 85 ? 11.438 -3.731 -8.919 1.00 98.62 85 ARG A CA 1
ATOM 643 C C . ARG A 1 85 ? 11.319 -4.923 -9.865 1.00 98.62 85 ARG A C 1
ATOM 645 O O . ARG A 1 85 ? 12.340 -5.479 -10.259 1.00 98.62 85 ARG A O 1
ATOM 652 N N . GLU A 1 86 ? 10.105 -5.343 -10.215 1.00 98.12 86 GLU A N 1
ATOM 653 C CA . GLU A 1 86 ? 9.896 -6.457 -11.147 1.00 98.12 86 GLU A CA 1
ATOM 654 C C . GLU A 1 86 ? 10.450 -6.168 -12.541 1.00 98.12 86 GLU A C 1
ATOM 656 O O . GLU A 1 86 ? 11.073 -7.043 -13.142 1.00 98.12 86 GLU A O 1
ATOM 661 N N . GLU A 1 87 ? 10.255 -4.959 -13.058 1.00 98.12 87 GLU A N 1
ATOM 662 C CA . GLU A 1 87 ? 10.815 -4.530 -14.341 1.00 98.12 87 GLU A CA 1
ATOM 663 C C . GLU A 1 87 ? 12.342 -4.553 -14.313 1.00 98.12 87 GLU A C 1
ATOM 665 O O . GLU A 1 87 ? 12.969 -5.139 -15.200 1.00 98.12 87 GLU A O 1
ATOM 670 N N . LYS A 1 88 ? 12.944 -4.006 -13.251 1.00 98.25 88 LYS A N 1
ATOM 671 C CA . LYS A 1 88 ? 14.396 -4.029 -13.041 1.00 98.25 88 LYS A CA 1
ATOM 672 C C . LYS A 1 88 ? 14.934 -5.453 -12.941 1.00 98.25 88 LYS A C 1
ATOM 674 O O . LYS A 1 88 ? 15.944 -5.754 -13.567 1.00 98.25 88 LYS A O 1
ATOM 679 N N . LEU A 1 89 ? 14.250 -6.348 -12.226 1.00 98.25 89 LEU A N 1
ATOM 680 C CA . LEU A 1 89 ? 14.624 -7.764 -12.159 1.00 98.25 89 LEU A CA 1
ATOM 681 C C . LEU A 1 89 ? 14.505 -8.451 -13.522 1.00 98.25 89 LEU A C 1
ATOM 683 O O . LEU A 1 89 ? 15.400 -9.186 -13.916 1.00 98.25 89 LEU A O 1
ATOM 687 N N . LYS A 1 90 ? 13.438 -8.197 -14.285 1.00 97.25 90 LYS A N 1
ATOM 688 C CA . LYS A 1 90 ? 13.303 -8.736 -15.647 1.00 97.25 90 LYS A CA 1
ATOM 689 C C . LYS A 1 90 ? 14.399 -8.204 -16.568 1.00 97.25 90 LYS A C 1
ATOM 691 O O . LYS A 1 90 ? 14.850 -8.930 -17.450 1.00 97.25 90 LYS A O 1
ATOM 696 N N . ALA A 1 91 ? 14.835 -6.961 -16.381 1.00 97.81 91 ALA A N 1
ATOM 697 C CA . ALA A 1 91 ? 15.885 -6.353 -17.186 1.00 97.81 91 ALA A CA 1
ATOM 698 C C . ALA A 1 91 ? 17.255 -7.030 -17.008 1.00 97.81 91 ALA A C 1
ATOM 700 O O . ALA A 1 91 ? 18.028 -7.032 -17.964 1.00 97.81 91 ALA A O 1
ATOM 701 N N . THR A 1 92 ? 17.537 -7.655 -15.856 1.00 98.31 92 THR A N 1
ATOM 702 C CA . THR A 1 92 ? 18.803 -8.382 -15.626 1.00 98.31 92 THR A CA 1
ATOM 703 C C . THR A 1 92 ? 18.868 -9.744 -16.322 1.00 98.31 92 THR A C 1
ATOM 705 O O . THR A 1 92 ? 19.940 -10.342 -16.402 1.00 98.31 92 THR A O 1
ATOM 708 N N . LEU A 1 93 ? 17.741 -10.244 -16.836 1.00 98.25 93 LEU A N 1
ATOM 709 C CA . LEU A 1 93 ? 17.661 -11.553 -17.476 1.00 98.25 93 LEU A CA 1
ATOM 710 C C . LEU A 1 93 ? 18.141 -11.516 -18.930 1.00 98.25 93 LEU A C 1
ATOM 712 O O . LEU A 1 93 ? 17.855 -10.580 -19.686 1.00 98.25 93 LEU A O 1
ATOM 716 N N . THR A 1 94 ? 18.777 -12.605 -19.359 1.00 98.56 94 THR A N 1
ATOM 717 C CA . THR A 1 94 ? 19.083 -12.837 -20.776 1.00 98.56 94 THR A CA 1
ATOM 718 C C . THR A 1 94 ? 17.800 -13.066 -21.590 1.00 98.56 94 THR A C 1
ATOM 720 O O . THR A 1 94 ? 16.764 -13.437 -21.025 1.00 98.56 94 THR A O 1
ATOM 723 N N . PRO A 1 95 ? 17.825 -12.902 -22.928 1.00 97.69 95 PRO A N 1
ATOM 724 C CA . PRO A 1 95 ? 16.653 -13.165 -23.767 1.00 97.69 95 PRO A CA 1
ATOM 725 C C . PRO A 1 95 ? 16.060 -14.570 -23.573 1.00 97.69 95 PRO A C 1
ATOM 727 O O . PRO A 1 95 ? 14.846 -14.710 -23.435 1.00 97.69 95 PRO A O 1
ATOM 730 N N . GLY A 1 96 ? 16.908 -15.600 -23.468 1.00 98.06 96 GLY A N 1
ATOM 731 C CA . GLY A 1 96 ? 16.459 -16.973 -23.212 1.00 98.06 96 GLY A CA 1
ATOM 732 C C . GLY A 1 96 ? 15.814 -17.147 -21.832 1.00 98.06 96 GLY A C 1
ATOM 733 O O . GLY A 1 96 ? 14.788 -17.811 -21.705 1.00 98.06 96 GLY A O 1
ATOM 734 N N . GLN A 1 97 ? 16.355 -16.495 -20.798 1.00 98.50 97 GLN A N 1
ATOM 735 C CA . GLN A 1 97 ? 15.761 -16.509 -19.456 1.00 98.50 97 GLN A CA 1
ATOM 736 C C . GLN A 1 97 ? 14.410 -15.781 -19.409 1.00 98.50 97 GLN A C 1
ATOM 738 O O . GLN A 1 97 ? 13.505 -16.231 -18.708 1.00 98.50 97 GLN A O 1
ATOM 743 N N . LYS A 1 98 ? 14.239 -14.693 -20.173 1.00 97.94 98 LYS A N 1
ATOM 744 C CA . LYS A 1 98 ? 12.950 -13.988 -20.299 1.00 97.94 98 LYS A CA 1
ATOM 745 C C . LYS A 1 98 ? 11.882 -14.869 -20.941 1.00 97.94 98 LYS A C 1
ATOM 747 O O . LYS A 1 98 ? 10.767 -14.914 -20.428 1.00 97.94 98 LYS A O 1
ATOM 752 N N . LEU A 1 99 ? 12.231 -15.589 -22.009 1.00 97.75 99 LEU A N 1
ATOM 753 C CA . LEU A 1 99 ? 11.320 -16.539 -22.650 1.00 97.75 99 LEU A CA 1
ATOM 754 C C . LEU A 1 99 ? 10.907 -17.638 -21.665 1.00 97.75 99 LEU A C 1
ATOM 756 O O . LEU A 1 99 ? 9.720 -17.879 -21.459 1.00 97.75 99 LEU A O 1
ATOM 760 N N . ARG A 1 100 ? 11.883 -18.220 -20.957 1.00 98.12 100 ARG A N 1
ATOM 761 C CA . ARG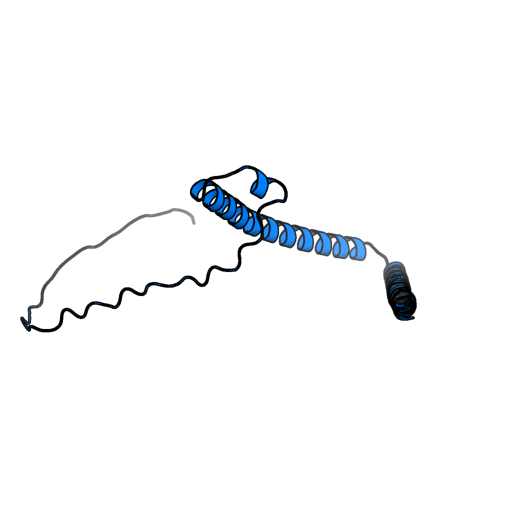 A 1 100 ? 11.600 -19.242 -19.948 1.00 98.12 100 ARG A CA 1
ATOM 762 C C . ARG A 1 100 ? 10.708 -18.723 -18.817 1.00 98.12 100 ARG A C 1
ATOM 764 O O . ARG A 1 100 ? 9.827 -19.440 -18.352 1.00 98.12 100 ARG A O 1
ATOM 771 N N . LEU A 1 101 ? 10.909 -17.481 -18.375 1.00 97.50 101 LEU A N 1
ATOM 772 C CA . LEU A 1 101 ? 10.049 -16.845 -17.377 1.00 97.50 101 LEU A CA 1
ATOM 773 C C . LEU A 1 101 ? 8.601 -16.713 -17.876 1.00 97.50 101 LEU A C 1
ATOM 775 O O . LEU A 1 101 ? 7.680 -16.991 -17.112 1.00 97.50 101 LEU A O 1
ATOM 779 N N . GLN A 1 102 ? 8.386 -16.325 -19.136 1.00 96.81 102 GLN A N 1
ATOM 780 C CA . GLN A 1 102 ? 7.041 -16.224 -19.717 1.00 96.81 102 GLN A CA 1
ATOM 781 C C . GLN A 1 102 ? 6.323 -17.579 -19.732 1.00 96.81 102 GLN A C 1
ATOM 783 O O . GLN A 1 102 ? 5.195 -17.668 -19.251 1.00 96.81 102 GLN A O 1
ATOM 788 N N . GLU A 1 103 ? 6.998 -18.644 -20.174 1.00 97.50 103 GLU A N 1
ATOM 789 C CA . GLU A 1 103 ? 6.443 -20.006 -20.167 1.00 97.50 103 GLU A CA 1
ATOM 790 C C . GLU A 1 103 ? 5.994 -20.443 -18.763 1.00 97.50 103 GLU A C 1
ATOM 792 O O . GLU A 1 103 ? 4.911 -21.006 -18.586 1.00 97.50 103 GLU A O 1
ATOM 797 N N . LEU A 1 104 ? 6.818 -20.164 -17.744 1.00 97.69 104 LEU A N 1
ATOM 798 C CA . LEU A 1 104 ?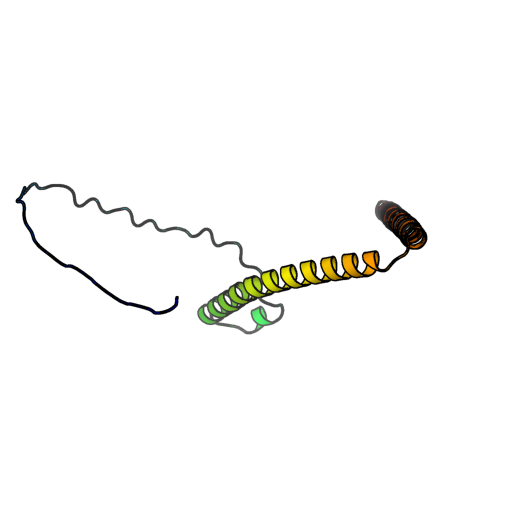 6.512 -20.500 -16.352 1.00 97.69 104 LEU A CA 1
ATOM 799 C C . LEU A 1 104 ? 5.286 -19.734 -15.836 1.00 97.69 104 LEU A C 1
ATOM 801 O O . LEU A 1 104 ? 4.436 -20.318 -15.159 1.00 97.69 104 LEU A O 1
ATOM 805 N N . LEU A 1 105 ? 5.169 -18.445 -16.170 1.00 95.81 105 LEU A N 1
ATOM 806 C CA . LEU A 1 105 ? 4.026 -17.615 -15.780 1.00 95.81 105 LEU A CA 1
ATOM 807 C C . LEU A 1 105 ? 2.723 -18.087 -16.442 1.00 95.81 105 LEU A C 1
ATOM 809 O O . LEU A 1 105 ? 1.684 -18.157 -15.783 1.00 95.81 105 LEU A O 1
ATOM 813 N N . GLU A 1 106 ? 2.765 -18.457 -17.721 1.00 96.50 106 GLU A N 1
ATOM 814 C CA . GLU A 1 106 ? 1.600 -18.991 -18.432 1.00 96.50 106 GLU A CA 1
ATOM 815 C C . GLU A 1 106 ? 1.143 -20.340 -17.873 1.00 96.50 106 GLU A C 1
ATOM 817 O O . GLU A 1 106 ? -0.054 -20.548 -17.653 1.00 96.50 106 GLU A O 1
ATOM 822 N N . ALA A 1 107 ? 2.083 -21.248 -17.596 1.00 95.94 107 ALA A N 1
ATOM 823 C CA . ALA A 1 107 ? 1.781 -22.538 -16.986 1.00 95.94 107 ALA A CA 1
ATOM 824 C C . ALA A 1 107 ? 1.127 -22.368 -15.603 1.00 95.94 107 ALA A C 1
ATOM 826 O O . ALA A 1 107 ? 0.120 -23.017 -15.305 1.00 95.94 107 ALA A O 1
ATOM 827 N N . ALA A 1 108 ? 1.646 -21.448 -14.783 1.00 95.56 108 ALA A N 1
ATOM 828 C CA . ALA A 1 108 ? 1.067 -21.125 -13.482 1.00 95.56 108 ALA A CA 1
ATOM 829 C C . ALA A 1 108 ? -0.363 -20.573 -13.607 1.00 95.56 108 ALA A C 1
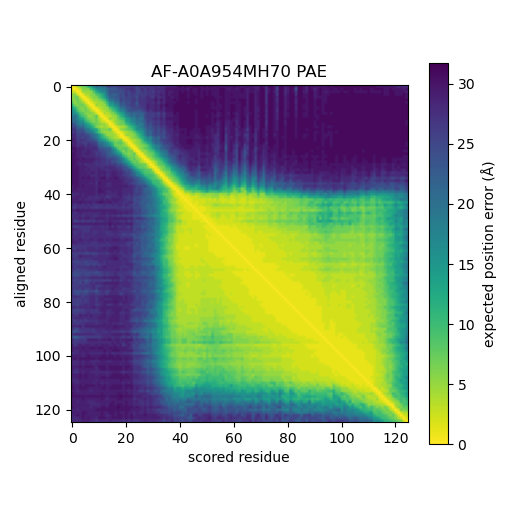ATOM 831 O O . ALA A 1 108 ? -1.252 -20.996 -12.865 1.00 95.56 108 ALA A O 1
ATOM 832 N N . ARG A 1 109 ? -0.617 -19.685 -14.579 1.00 94.94 109 ARG A N 1
ATOM 833 C CA . ARG A 1 109 ? -1.957 -19.134 -14.834 1.00 94.94 109 ARG A CA 1
ATOM 834 C C . ARG A 1 109 ? -2.956 -20.214 -15.251 1.00 94.94 109 ARG A C 1
ATOM 836 O O . ARG A 1 109 ? -4.071 -20.225 -14.735 1.00 94.94 109 ARG A O 1
ATOM 843 N N . LYS A 1 110 ? -2.560 -21.131 -16.140 1.00 94.38 110 LYS A N 1
ATOM 844 C CA . LYS A 1 110 ? -3.400 -22.266 -16.565 1.00 94.38 110 LYS A CA 1
ATOM 845 C C . LYS A 1 110 ? -3.755 -23.169 -15.383 1.00 94.38 110 LYS A C 1
ATOM 847 O O . LYS A 1 110 ? -4.920 -23.509 -15.208 1.00 94.38 110 LYS A O 1
ATOM 852 N N . LYS A 1 111 ? -2.778 -23.483 -14.525 1.00 92.88 111 LYS A N 1
ATOM 853 C CA . LYS A 1 111 ? -3.008 -24.272 -13.306 1.00 92.88 111 LYS A CA 1
ATOM 854 C C . LYS A 1 111 ? -3.973 -23.572 -12.344 1.00 92.88 111 LYS A C 1
ATOM 856 O O . LYS A 1 111 ? -4.900 -24.202 -11.851 1.00 92.88 111 LYS A O 1
ATOM 861 N N . ALA A 1 112 ? -3.788 -22.272 -12.111 1.00 90.69 112 ALA A N 1
ATOM 862 C CA . ALA A 1 112 ? -4.669 -21.495 -11.241 1.00 90.69 112 ALA A CA 1
ATOM 863 C C . ALA A 1 112 ? -6.105 -21.387 -11.787 1.00 90.69 112 ALA A C 1
ATOM 865 O O . ALA A 1 112 ? -7.046 -21.368 -10.999 1.00 90.69 112 ALA A O 1
ATOM 866 N N . GLY A 1 113 ? -6.282 -21.324 -13.112 1.00 87.31 113 GLY A N 1
ATOM 867 C CA . GLY A 1 113 ? -7.598 -21.370 -13.759 1.00 87.31 113 GLY A CA 1
ATOM 868 C C . GLY A 1 113 ? -8.290 -22.722 -13.579 1.00 87.31 113 GLY A C 1
ATOM 869 O O . GLY A 1 113 ? -9.406 -22.769 -13.075 1.00 87.31 113 GLY A O 1
ATOM 870 N N . ALA A 1 114 ? -7.590 -23.821 -13.875 1.00 79.75 114 ALA A N 1
ATOM 871 C CA . ALA A 1 114 ? -8.134 -25.175 -13.750 1.00 79.75 114 ALA A CA 1
ATOM 872 C C . ALA A 1 114 ? -8.535 -25.534 -12.305 1.00 79.75 114 ALA A C 1
ATOM 874 O O . ALA A 1 114 ? -9.545 -26.195 -12.083 1.00 79.75 114 ALA A O 1
ATOM 875 N N . SER A 1 115 ? -7.786 -25.066 -11.298 1.00 76.75 115 SER A N 1
ATOM 876 C CA . SER A 1 115 ? -8.157 -25.269 -9.889 1.00 76.75 115 SER A CA 1
ATOM 877 C C . SER A 1 115 ? -9.415 -24.500 -9.473 1.00 76.75 115 SER A C 1
ATOM 879 O O . SER A 1 115 ? -10.118 -24.950 -8.574 1.00 76.75 115 SER A O 1
ATOM 881 N N . LYS A 1 116 ? -9.719 -23.362 -10.112 1.00 75.69 116 LYS A N 1
ATOM 882 C CA . LYS A 1 116 ? -10.959 -22.619 -9.844 1.00 75.69 116 LYS A CA 1
ATOM 883 C C . LYS A 1 116 ? -12.181 -23.313 -10.445 1.00 75.69 116 LYS A C 1
ATOM 885 O O . LYS A 1 116 ? -13.219 -23.337 -9.801 1.00 75.69 116 LYS A O 1
ATOM 890 N N . GLU A 1 117 ? -12.036 -23.910 -11.626 1.00 70.69 117 GLU A N 1
ATOM 891 C CA . GLU A 1 117 ? -13.109 -24.660 -12.298 1.00 70.69 117 GLU A CA 1
ATOM 892 C C . GLU A 1 117 ? -13.401 -26.004 -11.605 1.00 70.69 117 GLU A C 1
ATOM 894 O O . GLU A 1 117 ? -14.557 -26.390 -11.440 1.00 70.69 117 GLU A O 1
ATOM 899 N N . ALA A 1 118 ? -12.370 -26.699 -11.115 1.00 67.50 118 ALA A N 1
ATOM 900 C CA . ALA A 1 118 ? -12.554 -27.936 -10.354 1.00 67.50 118 ALA A CA 1
ATOM 901 C C . ALA A 1 118 ? -13.245 -27.700 -8.997 1.00 67.50 118 ALA A C 1
ATOM 903 O O . ALA A 1 118 ? -14.087 -28.496 -8.598 1.00 67.50 118 ALA A O 1
ATOM 904 N N . GLY A 1 119 ? -12.933 -26.592 -8.311 1.00 62.75 119 GLY A N 1
ATOM 905 C CA . GLY A 1 119 ? -13.566 -26.233 -7.037 1.00 62.75 119 GLY A CA 1
ATOM 906 C C . GLY A 1 119 ? -15.019 -25.764 -7.170 1.00 62.75 119 GLY A C 1
ATOM 907 O O . GLY A 1 119 ? -15.809 -25.990 -6.264 1.00 62.75 119 GLY A O 1
ATOM 908 N N . SER A 1 120 ? -15.405 -25.164 -8.304 1.00 59.47 120 SER A N 1
ATOM 909 C CA . SER A 1 120 ? -16.789 -24.718 -8.530 1.00 59.47 120 SER A CA 1
ATOM 910 C C . SER A 1 120 ? -17.758 -25.844 -8.902 1.00 59.47 120 SER A C 1
ATOM 912 O O . SER A 1 120 ? -18.963 -25.623 -8.907 1.00 59.47 120 SER A O 1
ATOM 914 N N . THR A 1 121 ? -17.250 -27.028 -9.255 1.00 58.00 121 THR A N 1
ATOM 915 C CA . THR A 1 121 ? -18.084 -28.160 -9.700 1.00 58.00 121 THR A CA 1
ATOM 916 C C . THR A 1 121 ? -18.503 -29.074 -8.535 1.00 58.00 121 THR A C 1
ATOM 918 O O . THR A 1 121 ? -19.445 -29.843 -8.683 1.00 58.00 121 THR A O 1
ATOM 921 N N . ASP A 1 122 ? -17.852 -28.962 -7.371 1.00 56.19 122 ASP A N 1
ATOM 922 C CA . ASP A 1 122 ? -18.118 -29.780 -6.171 1.00 56.19 122 ASP A CA 1
ATOM 923 C C . ASP A 1 122 ? -19.137 -29.131 -5.203 1.00 56.19 122 ASP A C 1
ATOM 925 O O . ASP A 1 122 ? -19.798 -29.827 -4.446 1.00 56.19 122 ASP A O 1
ATOM 929 N N . GLU A 1 123 ? -19.341 -27.806 -5.261 1.00 55.31 123 GLU A N 1
ATOM 930 C CA . GLU A 1 123 ? -20.366 -27.092 -4.463 1.00 55.31 123 GLU A CA 1
ATOM 931 C C . GLU A 1 123 ? -21.764 -27.056 -5.120 1.00 55.31 123 GLU A C 1
ATOM 933 O O . GLU A 1 123 ? -22.698 -26.481 -4.562 1.00 55.31 123 GLU A O 1
ATOM 938 N N . ALA A 1 124 ? -21.928 -27.646 -6.310 1.00 52.59 124 ALA A N 1
ATOM 939 C CA . ALA A 1 124 ? -23.165 -27.588 -7.096 1.00 52.59 124 ALA A CA 1
ATOM 940 C C . ALA A 1 124 ? -23.962 -28.912 -7.147 1.00 52.59 124 ALA A C 1
ATOM 942 O O . ALA A 1 124 ? -24.837 -29.041 -8.007 1.00 52.59 124 ALA A O 1
ATOM 943 N N . ASN A 1 125 ? -23.682 -29.881 -6.263 1.00 46.50 125 ASN A N 1
ATOM 944 C CA . ASN A 1 125 ? -24.420 -31.151 -6.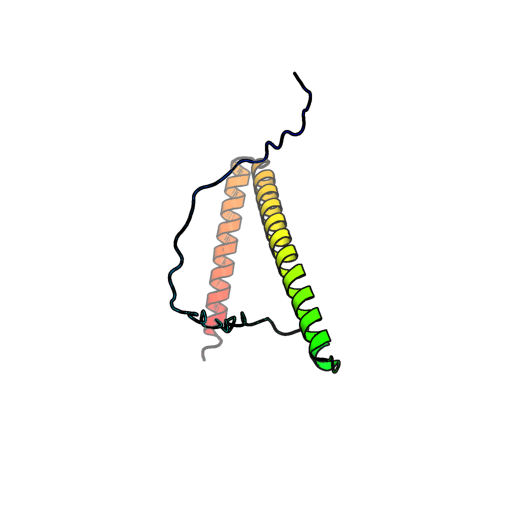167 1.00 46.50 125 ASN A CA 1
ATOM 945 C C . ASN A 1 125 ? -24.850 -31.479 -4.733 1.00 46.50 125 ASN A C 1
ATOM 947 O O . ASN A 1 125 ? -23.958 -31.590 -3.866 1.00 46.50 125 ASN A O 1
#

Secondary structure (DSSP, 8-state):
---------------------------------------PPPPPTTGGGS---HHHHHHHHHHHHHHHHHHHHHHHHHHHHHHHHHHHHHHTS-HHHHHHHHHHHHHHHHHHHHHHHHHHTTTT-

Solvent-accessible surface area (backbone atoms only — not comparable to full-atom values): 8246 Å² total; per-residue (Å²): 135,93,82,91,81,83,88,82,91,84,83,89,89,82,90,80,90,86,85,95,74,93,81,78,92,69,77,73,75,81,76,76,70,74,69,73,73,70,83,72,78,82,70,59,90,67,60,78,72,66,77,66,51,71,69,56,49,50,55,49,48,55,51,47,57,62,45,50,57,52,49,52,53,50,50,51,52,50,50,50,53,52,50,52,49,51,52,55,56,57,65,75,47,52,76,69,55,50,52,53,49,51,54,53,52,52,53,51,51,54,51,58,49,52,56,52,57,58,60,62,63,66,79,74,115

Radius of gyration: 31.58 Å; Cα contacts (8 Å, |Δi|>4): 7; chains: 1; bounding box: 58×88×49 Å

pLDDT: mean 76.84, std 23.49, range [35.72, 98.62]

Foldseek 3Di:
DDDDDDDDDDDDDDDDDDDDDDDDPDPPPPPPPPPVPPPQDDQPDCPVVPPDDPVRVVVSSVVVVVVVVVVVVVVVVVVVVVVVVVVVVLVPDDPVVNVVVVVVVVVVVVVVVVVVVVVVVVVPD